Protein AF-A0A8T4NP95-F1 (afdb_monomer)

Nearest PDB structures (foldseek):
  4afl-assembly1_C  TM=3.163E-01  e=6.896E+00  Homo sapiens

Structure (mmCIF, N/CA/C/O backbone):
data_AF-A0A8T4NP95-F1
#
_entry.id   AF-A0A8T4NP95-F1
#
loop_
_atom_site.group_PDB
_atom_site.id
_atom_site.type_symbol
_atom_site.label_atom_id
_atom_site.label_alt_id
_atom_site.label_comp_id
_atom_site.label_asym_id
_atom_site.label_entity_id
_atom_site.label_seq_id
_atom_site.pdbx_PDB_ins_code
_atom_site.Cartn_x
_atom_site.Cartn_y
_atom_site.Cartn_z
_atom_site.occupancy
_atom_site.B_iso_or_equiv
_atom_site.auth_seq_id
_atom_site.auth_comp_id
_atom_site.auth_asym_id
_atom_site.auth_atom_id
_atom_site.pdbx_PDB_model_num
ATOM 1 N N . MET A 1 1 ? 11.175 16.048 -17.214 1.00 58.78 1 MET A N 1
ATOM 2 C CA . MET A 1 1 ? 12.361 15.249 -16.827 1.00 58.78 1 MET A CA 1
ATOM 3 C C . MET A 1 1 ? 12.663 15.441 -15.349 1.00 58.78 1 MET A C 1
ATOM 5 O O . MET A 1 1 ? 12.779 14.448 -14.651 1.00 58.78 1 MET A O 1
ATOM 9 N N . GLU A 1 2 ? 12.688 16.679 -14.844 1.00 70.81 2 GLU A N 1
ATOM 10 C CA . GLU A 1 2 ? 12.856 16.919 -13.400 1.00 70.81 2 GLU A CA 1
ATOM 11 C C . GLU A 1 2 ? 11.654 16.476 -12.557 1.00 70.81 2 GLU A C 1
ATOM 13 O O . GLU A 1 2 ? 11.842 15.905 -11.489 1.00 70.81 2 GLU A O 1
ATOM 18 N N . LEU A 1 3 ? 10.428 16.646 -13.067 1.00 71.00 3 LEU A N 1
ATOM 19 C CA . LEU A 1 3 ? 9.205 16.330 -12.321 1.00 71.00 3 LEU A CA 1
ATOM 20 C C . LEU A 1 3 ? 9.078 14.844 -11.934 1.00 71.00 3 LEU A C 1
ATOM 22 O O . LEU A 1 3 ? 8.706 14.548 -10.809 1.00 71.00 3 LEU A O 1
ATOM 26 N N . GLU A 1 4 ? 9.429 13.907 -12.820 1.00 73.00 4 GLU A N 1
ATOM 27 C CA . GLU A 1 4 ? 9.361 12.460 -12.535 1.00 73.00 4 GLU A CA 1
ATOM 28 C C . GLU A 1 4 ? 10.432 12.011 -11.536 1.00 73.00 4 GLU A C 1
ATOM 30 O O . GLU A 1 4 ? 10.175 11.192 -10.656 1.00 73.00 4 GLU A O 1
ATOM 35 N N . ILE A 1 5 ? 11.643 12.566 -11.651 1.00 72.88 5 ILE A N 1
ATOM 36 C CA . ILE A 1 5 ? 12.738 12.285 -10.717 1.00 72.88 5 ILE A CA 1
ATOM 37 C C . ILE A 1 5 ? 12.388 12.845 -9.340 1.00 72.88 5 ILE A C 1
ATOM 39 O O . ILE A 1 5 ? 12.600 12.168 -8.334 1.00 72.88 5 ILE A O 1
ATOM 43 N N . LEU A 1 6 ? 11.838 14.060 -9.296 1.00 77.94 6 LEU A N 1
ATOM 44 C CA . LEU A 1 6 ? 11.377 14.687 -8.067 1.00 77.94 6 LEU A CA 1
ATOM 45 C C . LEU A 1 6 ? 10.234 13.881 -7.443 1.00 77.94 6 LEU A C 1
ATOM 47 O O . LEU A 1 6 ? 10.316 13.575 -6.260 1.00 77.94 6 LEU A O 1
ATOM 51 N N . LEU A 1 7 ? 9.244 13.459 -8.235 1.00 82.25 7 LEU A N 1
ATOM 52 C CA . LEU A 1 7 ? 8.111 12.647 -7.785 1.00 82.25 7 LEU A CA 1
ATOM 53 C C . LEU A 1 7 ? 8.553 11.291 -7.218 1.00 82.25 7 LEU A C 1
ATOM 55 O O . LEU A 1 7 ? 8.157 10.914 -6.120 1.00 82.25 7 LEU A O 1
ATOM 59 N N . ASN A 1 8 ? 9.417 10.559 -7.924 1.00 81.69 8 ASN A N 1
ATOM 60 C CA . ASN A 1 8 ? 9.905 9.265 -7.443 1.00 81.69 8 ASN A CA 1
ATOM 61 C C . ASN A 1 8 ? 10.756 9.413 -6.173 1.00 81.69 8 ASN A C 1
ATOM 63 O O . ASN A 1 8 ? 10.662 8.584 -5.268 1.00 81.69 8 ASN A O 1
ATOM 67 N N . LYS A 1 9 ? 11.571 10.473 -6.078 1.00 84.88 9 LYS A N 1
ATOM 68 C CA . LYS A 1 9 ? 12.356 10.764 -4.870 1.00 84.88 9 LYS A CA 1
ATOM 69 C C . LYS A 1 9 ? 11.469 11.145 -3.688 1.00 84.88 9 LYS A C 1
ATOM 71 O O . LYS A 1 9 ? 11.722 10.660 -2.590 1.00 84.88 9 LYS A O 1
ATOM 76 N N . THR A 1 10 ? 10.449 11.981 -3.887 1.00 89.31 10 THR A N 1
ATOM 77 C CA . THR A 1 10 ? 9.535 12.387 -2.809 1.00 89.31 10 THR A CA 1
ATOM 78 C C . THR A 1 10 ? 8.693 11.217 -2.325 1.00 89.31 10 THR A C 1
ATOM 80 O O . THR A 1 10 ? 8.599 11.012 -1.117 1.00 89.31 10 THR A O 1
ATOM 83 N N . LEU A 1 11 ? 8.155 10.401 -3.236 1.00 86.19 11 LEU A N 1
ATOM 84 C CA . LEU A 1 11 ? 7.426 9.185 -2.878 1.00 86.19 11 LEU A CA 1
ATOM 85 C C . LEU A 1 11 ? 8.331 8.191 -2.143 1.00 86.19 11 LEU A C 1
ATOM 87 O O . LEU A 1 11 ? 7.966 7.713 -1.071 1.00 86.19 11 LEU A O 1
ATOM 91 N N . GLY A 1 12 ? 9.537 7.934 -2.659 1.00 87.38 12 GLY A N 1
ATOM 92 C CA . GLY A 1 12 ? 10.498 7.030 -2.025 1.00 87.38 12 GLY A CA 1
ATOM 93 C C . GLY A 1 12 ? 10.914 7.488 -0.624 1.00 87.38 12 GLY A C 1
ATOM 94 O O . GLY A 1 12 ? 10.889 6.698 0.319 1.00 87.38 12 GLY A O 1
ATOM 95 N N . LEU A 1 13 ? 11.238 8.773 -0.458 1.00 91.62 13 LEU A N 1
ATOM 96 C CA . LEU A 1 13 ? 11.607 9.339 0.840 1.00 91.62 13 LEU A CA 1
ATOM 97 C C . LEU A 1 13 ? 10.421 9.335 1.813 1.00 91.62 13 LEU A C 1
ATOM 99 O O . LEU A 1 13 ? 10.590 8.980 2.977 1.00 91.62 13 LEU A O 1
ATOM 103 N N . GLY A 1 14 ? 9.215 9.647 1.333 1.00 91.12 14 GLY A N 1
ATOM 104 C CA . GLY A 1 14 ? 7.988 9.572 2.126 1.00 91.12 14 GLY A CA 1
ATOM 105 C C . GLY A 1 14 ? 7.709 8.159 2.640 1.00 91.12 14 GLY A C 1
ATOM 106 O O . GLY A 1 14 ? 7.399 7.980 3.817 1.00 91.12 14 GLY A O 1
ATOM 107 N N . ILE A 1 15 ? 7.896 7.144 1.794 1.00 90.81 15 ILE A N 1
ATOM 108 C CA . ILE A 1 15 ? 7.744 5.734 2.171 1.00 90.81 15 ILE A CA 1
ATOM 109 C C . ILE A 1 15 ? 8.780 5.336 3.227 1.00 90.81 15 ILE A C 1
ATOM 111 O O . ILE A 1 15 ? 8.418 4.691 4.210 1.00 90.81 15 ILE A O 1
ATOM 115 N N . LEU A 1 16 ? 10.045 5.738 3.075 1.00 92.62 16 LEU A N 1
ATOM 116 C CA . LEU A 1 16 ? 11.090 5.454 4.066 1.00 92.62 16 LEU A CA 1
ATOM 117 C C . LEU A 1 16 ? 10.772 6.083 5.426 1.00 92.62 16 LEU A C 1
ATOM 119 O O . LEU A 1 16 ? 10.820 5.397 6.446 1.00 92.62 16 LEU A O 1
ATOM 123 N N . VAL A 1 17 ? 10.393 7.363 5.442 1.00 95.38 17 VAL A N 1
ATOM 124 C CA . VAL A 1 17 ? 10.002 8.071 6.670 1.00 95.38 17 VAL A CA 1
ATOM 125 C C . VAL A 1 17 ? 8.812 7.380 7.337 1.00 95.38 17 VAL A C 1
ATOM 127 O O . VAL A 1 17 ? 8.841 7.142 8.544 1.00 95.38 17 VAL A O 1
ATOM 130 N N . LEU A 1 18 ? 7.799 6.986 6.561 1.00 92.88 18 LEU A N 1
ATOM 131 C CA . LEU A 1 18 ? 6.639 6.256 7.071 1.00 92.88 18 LEU A CA 1
ATOM 132 C C . LEU A 1 18 ? 7.038 4.930 7.739 1.00 92.88 18 LEU A C 1
ATOM 134 O O . LEU A 1 18 ? 6.564 4.637 8.836 1.00 92.88 18 LEU A O 1
ATOM 138 N N . HIS A 1 19 ? 7.929 4.147 7.125 1.00 93.31 19 HIS A N 1
ATOM 139 C CA . HIS A 1 19 ? 8.400 2.884 7.703 1.00 93.31 19 HIS A CA 1
ATOM 140 C C . HIS A 1 19 ? 9.196 3.097 8.994 1.00 93.31 19 HIS A C 1
ATOM 142 O O . HIS A 1 19 ? 9.013 2.339 9.945 1.00 93.31 19 HIS A O 1
ATOM 148 N N . ILE A 1 20 ? 10.026 4.144 9.063 1.00 95.69 20 ILE A N 1
ATOM 149 C CA . ILE A 1 20 ? 10.757 4.504 10.287 1.00 95.69 20 ILE A CA 1
ATOM 150 C C . ILE A 1 20 ? 9.772 4.851 11.410 1.00 95.69 20 ILE A C 1
ATOM 152 O O . ILE A 1 20 ? 9.898 4.334 12.519 1.00 95.69 20 ILE A O 1
ATOM 156 N N . ILE A 1 21 ? 8.755 5.671 11.124 1.00 94.44 21 ILE A N 1
ATOM 157 C CA . ILE A 1 21 ? 7.720 6.037 12.102 1.00 94.44 21 ILE A CA 1
ATOM 158 C C . ILE A 1 21 ? 6.962 4.794 12.584 1.00 94.44 21 ILE A C 1
ATOM 160 O O . ILE A 1 21 ? 6.771 4.623 13.788 1.00 94.44 21 ILE A O 1
ATOM 164 N N . LEU A 1 22 ? 6.561 3.904 11.670 1.00 92.06 22 LEU A N 1
ATOM 165 C CA . LEU A 1 22 ? 5.873 2.657 12.016 1.00 92.06 22 LEU A CA 1
ATOM 166 C C . LEU A 1 22 ? 6.750 1.733 12.868 1.00 92.06 22 LEU A C 1
ATOM 168 O O . LEU A 1 22 ? 6.266 1.177 13.853 1.00 92.06 22 LEU A O 1
ATOM 172 N N . ALA A 1 23 ? 8.038 1.604 12.540 1.00 94.06 23 ALA A N 1
ATOM 173 C CA . ALA A 1 23 ? 8.985 0.809 13.314 1.00 94.06 23 ALA A CA 1
ATOM 174 C C . ALA A 1 23 ? 9.155 1.363 14.738 1.00 94.06 23 ALA A C 1
ATOM 176 O O . ALA A 1 23 ? 9.075 0.607 15.706 1.00 94.06 23 ALA A O 1
ATOM 177 N N . LEU A 1 24 ? 9.311 2.683 14.885 1.00 94.06 24 LEU A N 1
ATOM 178 C CA . LEU A 1 24 ? 9.397 3.341 16.192 1.00 94.06 24 LEU A CA 1
ATOM 179 C C . LEU A 1 24 ? 8.104 3.182 17.002 1.00 94.06 24 LEU A C 1
ATOM 181 O O . LEU A 1 24 ? 8.159 2.871 18.191 1.00 94.06 24 LEU A O 1
ATOM 185 N N . ALA A 1 25 ? 6.939 3.335 16.366 1.00 90.56 25 ALA A N 1
ATOM 186 C CA . ALA A 1 25 ? 5.645 3.121 17.009 1.00 90.56 25 ALA A CA 1
ATOM 187 C C . ALA A 1 25 ? 5.474 1.667 17.485 1.00 90.56 25 ALA A C 1
ATOM 189 O O . ALA A 1 25 ? 4.947 1.429 18.574 1.00 90.56 25 ALA A O 1
ATOM 190 N N . LEU A 1 26 ? 5.957 0.695 16.705 1.0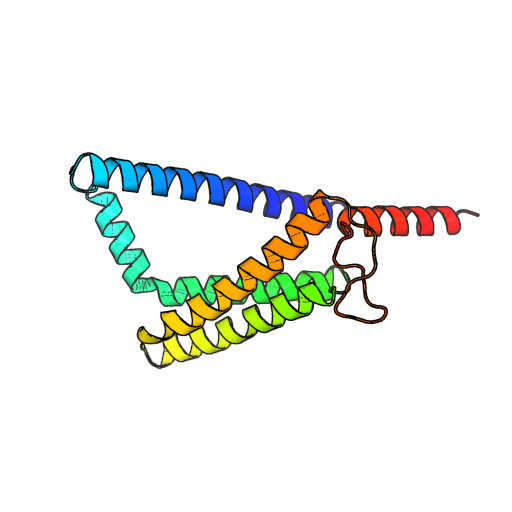0 91.06 26 LEU A N 1
ATOM 191 C CA . LEU A 1 26 ? 5.922 -0.722 17.054 1.00 91.06 26 LEU A CA 1
ATOM 192 C C . LEU A 1 26 ? 6.868 -1.038 18.219 1.00 91.06 26 LEU A C 1
ATOM 194 O O . LEU A 1 26 ? 6.450 -1.697 19.170 1.00 91.06 26 LEU A O 1
ATOM 198 N N . LEU A 1 27 ? 8.097 -0.510 18.208 1.00 92.88 27 LEU A N 1
ATOM 199 C CA . LEU A 1 27 ? 9.037 -0.631 19.330 1.00 92.88 27 LEU A CA 1
ATOM 200 C C . LEU A 1 27 ? 8.476 -0.007 20.611 1.00 92.88 27 LEU A C 1
ATOM 202 O O . LEU A 1 27 ? 8.548 -0.617 21.675 1.00 92.88 27 LEU A O 1
ATOM 206 N N . PHE A 1 28 ? 7.859 1.170 20.509 1.00 90.38 28 PHE A N 1
ATOM 207 C CA . PHE A 1 28 ? 7.196 1.833 21.629 1.00 90.38 28 PHE A CA 1
ATOM 208 C C . PHE A 1 28 ? 6.032 1.000 22.187 1.00 90.38 28 PHE A C 1
ATOM 210 O O . PHE A 1 28 ? 5.905 0.825 23.401 1.00 90.38 28 PHE A O 1
ATOM 217 N N . TYR A 1 29 ? 5.202 0.435 21.305 1.00 88.56 29 TYR A N 1
ATOM 218 C CA . TYR A 1 29 ? 4.113 -0.460 21.689 1.00 88.56 29 TYR A CA 1
ATOM 219 C C . TYR A 1 29 ? 4.631 -1.726 22.391 1.00 88.56 29 TYR A C 1
ATOM 221 O O . TYR A 1 29 ? 4.109 -2.108 23.441 1.00 88.56 29 TYR A O 1
ATOM 229 N N . VAL A 1 30 ? 5.687 -2.349 21.858 1.00 90.50 30 VAL A N 1
ATOM 230 C CA . VAL A 1 30 ? 6.343 -3.520 22.458 1.00 90.50 30 VAL A CA 1
ATOM 231 C C . VAL A 1 30 ? 6.953 -3.168 23.817 1.00 90.50 30 VAL A C 1
ATOM 233 O O . VAL A 1 30 ? 6.721 -3.895 24.780 1.00 90.50 30 VAL A O 1
ATOM 236 N N . TYR A 1 31 ? 7.642 -2.030 23.940 1.00 90.81 31 TYR A N 1
ATOM 237 C CA . TYR A 1 31 ? 8.195 -1.538 25.205 1.00 90.81 31 TYR A CA 1
ATOM 238 C C . TYR A 1 31 ? 7.111 -1.397 26.279 1.00 90.81 31 TYR A C 1
ATOM 240 O O . TYR A 1 31 ? 7.271 -1.904 27.391 1.00 90.81 31 TYR A O 1
ATOM 248 N N . HIS A 1 32 ? 5.978 -0.771 25.952 1.00 87.19 32 HIS A N 1
ATOM 249 C CA . HIS A 1 32 ? 4.854 -0.625 26.881 1.00 87.19 32 HIS A CA 1
ATOM 250 C C . HIS A 1 32 ? 4.203 -1.966 27.245 1.00 87.19 32 HIS A C 1
ATOM 252 O O . HIS A 1 32 ? 3.819 -2.173 28.398 1.00 87.19 32 HIS A O 1
ATOM 258 N N . LYS A 1 33 ? 4.115 -2.900 26.290 1.00 85.31 33 LYS A N 1
ATOM 259 C CA . LYS A 1 33 ? 3.597 -4.253 26.532 1.00 85.31 33 LYS A CA 1
ATOM 260 C C . LYS A 1 33 ? 4.511 -5.056 27.465 1.00 85.31 33 LYS A C 1
ATOM 262 O O . LYS A 1 33 ? 4.008 -5.714 28.372 1.00 85.31 33 LYS A O 1
ATOM 267 N N . ILE A 1 34 ? 5.830 -4.972 27.278 1.00 89.38 34 ILE A N 1
ATOM 268 C CA . ILE A 1 34 ? 6.837 -5.664 28.101 1.00 89.38 34 ILE A CA 1
ATOM 269 C C . ILE A 1 34 ? 6.908 -5.056 29.506 1.00 89.38 34 ILE A C 1
ATOM 271 O O . ILE A 1 34 ? 6.885 -5.778 30.497 1.00 89.38 34 ILE A O 1
ATOM 275 N N . THR A 1 35 ? 6.936 -3.727 29.612 1.00 86.38 35 THR A N 1
ATOM 276 C CA . THR A 1 35 ? 7.045 -3.026 30.904 1.00 86.38 35 THR A CA 1
ATOM 277 C C . THR A 1 35 ? 5.734 -2.984 31.695 1.00 86.38 35 THR A C 1
ATOM 279 O O . THR A 1 35 ? 5.706 -2.414 32.785 1.00 86.38 35 THR A O 1
ATOM 282 N N . LYS A 1 36 ? 4.637 -3.552 31.161 1.00 80.69 36 LYS A N 1
ATOM 283 C CA . LYS A 1 36 ? 3.263 -3.483 31.704 1.00 80.69 36 LYS A CA 1
ATOM 284 C C . LYS A 1 36 ? 2.793 -2.061 32.064 1.00 80.69 36 LYS A C 1
ATOM 286 O O . LYS A 1 36 ? 1.770 -1.898 32.731 1.00 80.69 36 LYS A O 1
ATOM 291 N N . LYS A 1 37 ? 3.490 -1.013 31.612 1.00 76.94 37 LYS A N 1
ATOM 292 C CA . LYS A 1 37 ? 3.079 0.376 31.824 1.00 76.94 37 LYS A CA 1
ATOM 293 C C . LYS A 1 37 ? 1.866 0.658 30.948 1.00 76.94 37 LYS A C 1
ATOM 295 O O . LYS A 1 37 ? 1.915 0.429 29.738 1.00 76.94 37 LYS A O 1
ATOM 300 N N . ARG A 1 38 ? 0.793 1.199 31.540 1.00 71.50 38 ARG A N 1
ATOM 301 C CA . ARG A 1 38 ? -0.369 1.676 30.771 1.00 71.50 38 ARG A CA 1
ATOM 302 C C . ARG A 1 38 ? 0.105 2.612 29.660 1.00 71.50 38 ARG A C 1
ATOM 304 O O . ARG A 1 38 ? 0.948 3.478 29.892 1.00 71.50 38 ARG A O 1
ATOM 311 N N . LEU A 1 39 ? -0.446 2.410 28.466 1.00 74.44 39 LEU A N 1
ATOM 312 C CA . LEU A 1 39 ? -0.225 3.288 27.324 1.00 74.44 39 LEU A CA 1
ATOM 313 C C . LEU A 1 39 ? -0.575 4.731 27.741 1.00 74.44 39 LEU A C 1
ATOM 315 O O . LEU A 1 39 ? -1.611 4.916 28.391 1.00 74.44 39 LEU A O 1
ATOM 319 N N . PRO A 1 40 ? 0.243 5.743 27.407 1.00 73.75 40 PRO A N 1
ATOM 320 C CA . PRO A 1 40 ? -0.080 7.131 27.722 1.00 73.75 40 PRO A CA 1
ATOM 321 C C . PRO A 1 40 ? -1.461 7.513 27.173 1.00 73.75 40 PRO A C 1
ATOM 323 O O . PRO A 1 40 ? -1.822 7.142 26.054 1.00 73.75 40 PRO A O 1
ATOM 326 N N . PHE A 1 41 ? -2.222 8.278 27.960 1.00 70.25 41 PHE A N 1
ATOM 327 C CA . PHE A 1 41 ? -3.611 8.669 27.673 1.00 70.25 41 PHE A CA 1
ATOM 328 C C . PHE A 1 41 ? -3.803 9.239 26.255 1.00 70.25 41 PHE A C 1
ATOM 330 O O . PHE A 1 41 ? -4.760 8.895 25.564 1.00 70.25 41 PHE A O 1
ATOM 337 N N . MET A 1 42 ? -2.838 10.029 25.775 1.00 67.75 42 MET A N 1
ATOM 338 C CA . MET A 1 42 ? -2.840 10.599 24.425 1.00 67.75 42 MET A CA 1
ATOM 339 C C . MET A 1 42 ? -2.889 9.531 23.315 1.00 67.75 42 MET A C 1
ATOM 341 O O . MET A 1 42 ? -3.655 9.661 22.362 1.00 67.75 42 MET A O 1
ATOM 345 N N . PHE A 1 43 ? -2.136 8.437 23.458 1.00 73.50 43 PHE A N 1
ATOM 346 C CA . PHE A 1 43 ? -2.115 7.347 22.476 1.00 73.50 43 PHE A CA 1
ATOM 347 C C . PHE A 1 43 ? -3.380 6.487 22.525 1.00 73.50 43 PHE A C 1
ATOM 349 O O . PHE A 1 43 ? -3.773 5.918 21.507 1.00 73.50 43 PHE A O 1
ATOM 356 N N . TYR A 1 44 ? -4.043 6.406 23.681 1.00 75.06 44 TYR A N 1
ATOM 357 C CA . TYR A 1 44 ? -5.321 5.705 23.795 1.00 75.06 44 TYR A CA 1
ATOM 358 C C . TYR A 1 44 ? -6.426 6.417 23.000 1.00 75.06 44 TYR A C 1
ATOM 360 O O . TYR A 1 44 ? -7.131 5.779 22.216 1.00 75.06 44 TYR A O 1
ATOM 368 N N . ASN A 1 45 ? -6.516 7.745 23.122 1.00 76.81 45 ASN A N 1
ATOM 369 C CA . ASN A 1 45 ? -7.476 8.541 22.351 1.00 76.81 45 ASN A CA 1
ATOM 370 C C . ASN A 1 45 ? -7.202 8.461 20.847 1.00 76.81 45 ASN A C 1
ATOM 372 O O . ASN A 1 45 ? -8.130 8.275 20.059 1.00 76.81 45 ASN A O 1
ATOM 376 N N . PHE A 1 46 ? -5.928 8.527 20.449 1.00 80.25 46 PHE A N 1
ATOM 377 C CA . PHE A 1 46 ? -5.543 8.386 19.048 1.00 80.25 46 PHE A CA 1
ATOM 378 C C . PHE A 1 46 ? -5.920 7.011 18.484 1.00 80.25 46 PHE A C 1
ATOM 380 O O . PHE A 1 46 ? -6.508 6.923 17.407 1.00 80.25 46 PHE A O 1
ATOM 387 N N . LYS A 1 47 ? -5.667 5.933 19.238 1.00 78.56 47 LYS A N 1
ATOM 388 C CA . LYS A 1 47 ? -6.075 4.582 18.842 1.00 78.56 47 LYS A CA 1
ATOM 389 C C . LYS A 1 47 ? -7.586 4.519 18.614 1.00 78.56 47 LYS A C 1
ATOM 391 O O . LYS A 1 47 ? -8.013 4.080 17.554 1.00 78.56 47 LYS A O 1
ATOM 396 N N . ASN A 1 48 ? -8.395 5.004 19.553 1.00 77.00 48 ASN A N 1
ATOM 397 C CA . ASN A 1 48 ? -9.852 4.971 19.403 1.00 77.00 48 ASN A CA 1
ATOM 398 C C . ASN A 1 48 ? -10.343 5.797 18.207 1.00 77.00 48 ASN A C 1
ATOM 400 O O . ASN A 1 48 ? -11.257 5.363 17.510 1.00 77.00 48 ASN A O 1
ATOM 404 N N . PHE A 1 49 ? -9.709 6.932 17.912 1.00 83.62 49 PHE A N 1
ATOM 405 C CA . PHE A 1 49 ? -10.023 7.725 16.724 1.00 83.62 49 PHE A CA 1
ATOM 406 C C . PHE A 1 49 ? -9.724 6.970 15.419 1.00 83.62 49 PHE A C 1
ATOM 408 O O . PHE A 1 49 ? -10.570 6.919 14.522 1.00 83.62 49 PHE A O 1
ATOM 415 N N . VAL A 1 50 ? -8.550 6.337 15.329 1.00 81.75 50 VAL A N 1
ATOM 416 C CA . VAL A 1 50 ? -8.142 5.545 14.158 1.00 81.75 50 VAL A CA 1
ATOM 417 C C . VAL A 1 50 ? -9.025 4.311 13.994 1.00 81.75 50 VAL A C 1
ATOM 419 O O . VAL A 1 50 ? -9.453 4.017 12.886 1.00 81.75 50 VAL A O 1
ATOM 422 N N . PHE A 1 51 ? -9.365 3.609 15.076 1.00 77.81 51 PHE A N 1
ATOM 423 C CA . PHE A 1 51 ? -10.272 2.460 15.014 1.00 77.81 51 PHE A CA 1
ATOM 424 C C . PHE A 1 51 ? -11.703 2.873 14.652 1.00 77.81 51 PHE A C 1
ATOM 426 O O . PHE A 1 51 ? -12.369 2.166 13.897 1.00 77.81 51 PHE A O 1
ATOM 433 N N . SER A 1 52 ? -12.177 4.024 15.134 1.00 82.00 52 SER A N 1
ATOM 434 C CA . SER A 1 52 ? -13.511 4.530 14.799 1.00 82.00 52 SER A CA 1
ATOM 435 C C . SER A 1 52 ? -13.635 4.823 13.299 1.00 82.00 52 SER A C 1
ATOM 437 O O . SER A 1 52 ? -14.579 4.349 12.663 1.00 82.00 52 SER A O 1
ATOM 439 N N . ASN A 1 53 ? -12.625 5.484 12.719 1.00 85.81 53 ASN A N 1
ATOM 440 C CA . ASN A 1 53 ? -12.615 5.951 11.326 1.00 85.81 53 ASN A CA 1
ATOM 441 C C . ASN A 1 53 ? -11.791 5.080 10.359 1.00 85.81 53 ASN A C 1
ATOM 443 O O . ASN A 1 53 ? -11.592 5.454 9.203 1.00 85.81 53 ASN A O 1
ATOM 447 N N . GLY A 1 54 ? -11.304 3.918 10.800 1.00 84.44 54 GLY A N 1
ATOM 448 C CA . GLY A 1 54 ? -10.309 3.126 10.064 1.00 84.44 54 GLY A CA 1
ATOM 449 C C . GLY A 1 54 ? -10.753 2.709 8.664 1.00 84.44 54 GLY A C 1
ATOM 450 O O . GLY A 1 54 ? -9.939 2.635 7.749 1.00 84.44 54 GLY A O 1
ATOM 451 N N . LEU A 1 55 ? -12.056 2.506 8.469 1.00 84.88 55 LEU A N 1
ATOM 452 C CA . LEU A 1 55 ? -12.619 2.131 7.176 1.00 84.88 55 LEU A CA 1
ATOM 453 C C . LEU A 1 55 ? -12.557 3.271 6.143 1.00 84.88 55 LEU A C 1
ATOM 455 O O . LEU A 1 55 ? -12.264 3.027 4.976 1.00 84.88 55 LEU A O 1
ATOM 459 N N . ILE A 1 56 ? -12.751 4.519 6.584 1.00 88.06 56 ILE A N 1
ATOM 460 C CA . ILE A 1 56 ? -12.620 5.712 5.733 1.00 88.06 56 ILE A CA 1
ATOM 461 C C . ILE A 1 56 ? -11.155 5.902 5.337 1.00 88.06 56 ILE A C 1
ATOM 463 O O . ILE A 1 56 ? -10.857 6.117 4.164 1.00 88.06 56 ILE A O 1
ATOM 467 N N . PHE A 1 57 ? -10.230 5.760 6.291 1.00 89.00 57 PHE A N 1
ATOM 468 C CA . PHE A 1 57 ? -8.799 5.843 6.000 1.00 89.00 57 PHE A CA 1
ATOM 469 C C . PHE A 1 57 ? -8.350 4.767 5.008 1.00 89.00 57 PHE A C 1
ATOM 471 O O . PHE A 1 57 ? -7.661 5.086 4.041 1.00 89.00 57 PHE A O 1
ATOM 478 N N . ALA A 1 58 ? -8.781 3.517 5.196 1.00 88.31 58 ALA A N 1
ATOM 479 C CA . ALA A 1 58 ? -8.471 2.427 4.275 1.00 88.31 58 ALA A CA 1
ATOM 480 C C . ALA A 1 58 ? -8.995 2.703 2.856 1.00 88.31 58 ALA A C 1
ATOM 482 O O . ALA A 1 58 ? -8.285 2.457 1.878 1.00 88.31 58 ALA A O 1
ATOM 483 N N . LEU A 1 59 ? -10.208 3.255 2.733 1.00 91.00 59 LEU A N 1
ATOM 484 C CA . LEU A 1 59 ? -10.787 3.625 1.443 1.00 91.00 59 LEU A CA 1
ATOM 485 C C . LEU A 1 59 ? -9.972 4.727 0.756 1.00 91.00 59 LEU A C 1
ATOM 487 O O . LEU A 1 59 ? -9.614 4.576 -0.409 1.00 91.00 59 LEU A O 1
ATOM 491 N N . ILE A 1 60 ? -9.634 5.800 1.479 1.00 91.94 60 ILE A N 1
ATOM 492 C CA . ILE A 1 60 ? -8.830 6.909 0.943 1.00 91.94 60 ILE A CA 1
ATOM 493 C C . ILE A 1 60 ? -7.479 6.392 0.445 1.00 91.94 60 ILE A C 1
ATOM 495 O O . ILE A 1 60 ? -7.093 6.689 -0.683 1.00 91.94 60 ILE A O 1
ATOM 499 N N . ILE A 1 61 ? -6.786 5.577 1.246 1.00 90.75 61 ILE A N 1
ATOM 500 C CA . ILE A 1 61 ? -5.493 4.994 0.866 1.00 90.75 61 ILE A CA 1
ATOM 501 C C . ILE A 1 61 ? -5.636 4.139 -0.400 1.00 90.75 6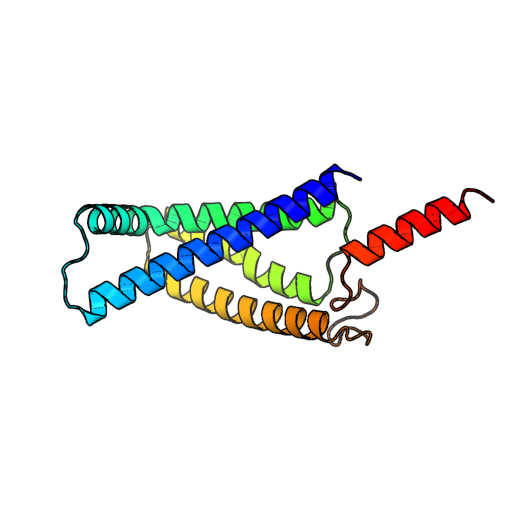1 ILE A C 1
ATOM 503 O O . ILE A 1 61 ? -4.838 4.283 -1.323 1.00 90.75 61 ILE A O 1
ATOM 507 N N . SER A 1 62 ? -6.672 3.300 -0.482 1.00 90.25 62 SER A N 1
ATOM 508 C CA . SER A 1 62 ? -6.899 2.415 -1.635 1.00 90.25 62 SER A CA 1
ATOM 509 C C . SER A 1 62 ? -7.216 3.195 -2.916 1.00 90.25 62 SER A C 1
ATOM 511 O O . SER A 1 62 ? -6.718 2.862 -3.994 1.00 90.25 62 SER A O 1
ATOM 513 N N . VAL A 1 63 ? -8.004 4.270 -2.809 1.00 92.25 63 VAL A N 1
ATOM 514 C CA . VAL A 1 63 ? -8.318 5.167 -3.933 1.00 92.25 63 VAL A CA 1
ATOM 515 C C . VAL A 1 63 ? -7.066 5.903 -4.397 1.00 92.25 63 VAL A C 1
ATOM 517 O O . VAL A 1 63 ? -6.768 5.898 -5.588 1.00 92.25 63 VAL A O 1
ATOM 520 N N . VAL A 1 64 ? -6.295 6.484 -3.473 1.00 92.19 64 VAL A N 1
ATOM 521 C CA . VAL A 1 64 ? -5.043 7.185 -3.802 1.00 92.19 64 VAL A CA 1
ATOM 522 C C . VAL A 1 64 ? -4.036 6.231 -4.445 1.00 92.19 64 VAL A C 1
ATOM 524 O O . VAL A 1 64 ? -3.411 6.596 -5.436 1.00 92.19 64 VAL A O 1
ATOM 527 N N . ALA A 1 65 ? -3.916 4.996 -3.953 1.00 88.12 65 ALA A N 1
ATOM 528 C CA . ALA A 1 65 ? -3.048 3.982 -4.547 1.00 88.12 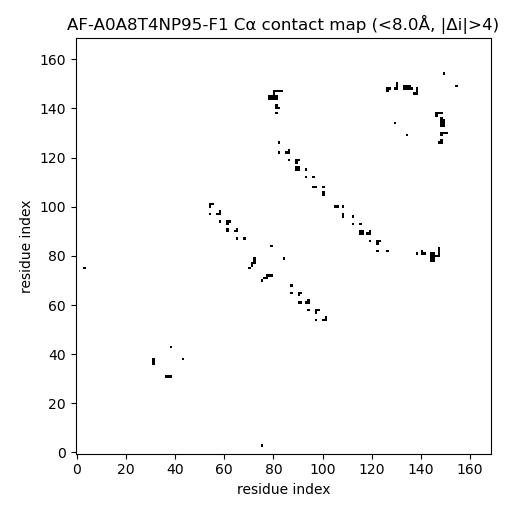65 ALA A CA 1
ATOM 529 C C . ALA A 1 65 ? -3.492 3.596 -5.970 1.00 88.12 65 ALA A C 1
ATOM 531 O O . ALA A 1 65 ? -2.663 3.487 -6.875 1.00 88.12 65 ALA A O 1
ATOM 532 N N . THR A 1 66 ? -4.800 3.444 -6.191 1.00 90.12 66 THR A N 1
ATOM 533 C CA . THR A 1 66 ? -5.378 3.131 -7.507 1.00 90.12 66 THR A CA 1
ATOM 534 C C . THR A 1 66 ? -5.150 4.268 -8.504 1.00 90.12 66 THR A C 1
ATOM 536 O O . THR A 1 66 ? -4.636 4.033 -9.599 1.00 90.12 66 THR A O 1
ATOM 539 N N . LEU A 1 67 ? -5.457 5.507 -8.104 1.00 90.38 67 LEU A N 1
ATOM 540 C CA . LEU A 1 67 ? -5.238 6.705 -8.916 1.00 90.38 67 LEU A CA 1
ATOM 541 C C . LEU A 1 67 ? -3.754 6.934 -9.196 1.00 90.38 67 LEU A C 1
ATOM 543 O O . LEU A 1 67 ? -3.392 7.243 -10.325 1.00 90.38 67 LEU A O 1
ATOM 547 N N . GLY A 1 68 ? -2.892 6.726 -8.199 1.00 86.00 68 GLY A N 1
ATOM 548 C CA . GLY A 1 68 ? -1.445 6.773 -8.371 1.00 86.00 68 GLY A CA 1
ATOM 549 C C . GLY A 1 68 ? -0.980 5.757 -9.412 1.00 86.00 68 GLY A C 1
ATOM 550 O O . GLY A 1 68 ? -0.292 6.121 -10.360 1.00 86.00 68 GLY A O 1
ATOM 551 N N . SER A 1 69 ? -1.421 4.500 -9.305 1.00 84.88 69 SER A N 1
ATOM 552 C CA . SER A 1 69 ? -1.074 3.453 -10.274 1.00 84.88 69 SER A CA 1
ATOM 553 C C . SER A 1 69 ? -1.500 3.809 -11.703 1.00 84.88 69 SER A C 1
ATOM 555 O O . SER A 1 69 ? -0.744 3.567 -12.647 1.00 84.88 69 SER A O 1
ATOM 557 N N . LEU A 1 70 ? -2.682 4.414 -11.864 1.00 84.94 70 LEU A N 1
ATOM 558 C CA . LEU A 1 70 ? -3.200 4.845 -13.162 1.00 84.94 70 LEU A CA 1
ATOM 559 C C . LEU A 1 70 ? -2.456 6.075 -13.704 1.00 84.94 70 LEU A C 1
ATOM 561 O O . LEU A 1 70 ? -2.120 6.114 -14.885 1.00 84.94 70 LEU A O 1
ATOM 565 N N . ALA A 1 71 ? -2.116 7.037 -12.841 1.00 84.62 71 ALA A N 1
ATOM 566 C CA . ALA A 1 71 ? -1.344 8.226 -13.194 1.00 84.62 71 ALA A CA 1
ATOM 567 C C . ALA A 1 71 ? 0.024 7.868 -13.802 1.00 84.62 71 ALA A C 1
ATOM 569 O O . ALA A 1 71 ? 0.426 8.460 -14.804 1.00 84.62 71 ALA A O 1
ATOM 570 N N . TYR A 1 72 ? 0.710 6.853 -13.268 1.00 77.44 72 TYR A N 1
ATOM 571 C CA . TYR A 1 72 ? 1.957 6.347 -13.859 1.00 77.44 72 TYR A CA 1
ATOM 572 C C . TYR A 1 72 ? 1.761 5.751 -15.265 1.00 77.44 72 TYR A C 1
ATOM 574 O O . TYR A 1 72 ? 2.648 5.866 -16.110 1.00 77.44 72 TYR A O 1
ATOM 582 N N . SER A 1 73 ? 0.602 5.147 -15.532 1.00 77.44 73 SER A N 1
ATOM 583 C CA . SER A 1 73 ? 0.290 4.540 -16.830 1.00 77.44 73 SER A CA 1
ATOM 584 C C . SER A 1 73 ? -0.075 5.590 -17.882 1.00 77.44 73 SER A C 1
ATOM 586 O O . SER A 1 73 ? 0.444 5.552 -18.989 1.00 77.44 73 SER A O 1
ATOM 588 N N . GLU A 1 74 ? -0.943 6.541 -17.537 1.00 82.00 74 GLU A N 1
ATOM 589 C CA . GLU A 1 74 ? -1.514 7.496 -18.498 1.00 82.00 74 GLU A CA 1
ATOM 590 C C . GLU A 1 74 ? -0.635 8.737 -18.694 1.00 82.00 74 GLU A C 1
ATOM 592 O O . GLU A 1 74 ? -0.415 9.195 -19.817 1.00 82.00 74 GLU A O 1
ATOM 597 N N . ILE A 1 75 ? -0.096 9.286 -17.601 1.00 78.75 75 ILE A N 1
ATOM 598 C CA . ILE A 1 75 ? 0.639 10.558 -17.630 1.00 78.75 75 ILE A CA 1
ATOM 599 C C . ILE A 1 75 ? 2.108 10.305 -17.964 1.00 78.75 75 ILE A C 1
ATOM 601 O O . ILE A 1 75 ? 2.672 10.957 -18.842 1.00 78.75 75 ILE A O 1
ATOM 605 N N . ILE A 1 76 ? 2.722 9.340 -17.274 1.00 73.25 76 ILE A N 1
ATOM 606 C CA . ILE A 1 76 ? 4.150 9.014 -17.421 1.00 73.25 76 ILE A CA 1
ATOM 607 C C . ILE A 1 76 ? 4.368 8.016 -18.577 1.00 73.25 76 ILE A C 1
ATOM 609 O O . ILE A 1 76 ? 5.486 7.871 -19.071 1.00 73.25 76 ILE A O 1
ATOM 613 N N . LYS A 1 77 ? 3.292 7.389 -19.083 1.00 75.69 77 LYS A N 1
ATOM 614 C CA . LYS A 1 77 ? 3.310 6.446 -20.218 1.00 75.69 77 LYS A CA 1
ATOM 615 C C . LYS A 1 77 ? 4.279 5.281 -20.012 1.00 75.69 77 LYS A C 1
ATOM 617 O O . LYS A 1 77 ? 4.889 4.798 -20.964 1.00 75.69 77 LYS A O 1
ATOM 622 N N . LEU A 1 78 ? 4.421 4.834 -18.763 1.00 71.56 78 LEU A N 1
ATOM 623 C CA . LEU A 1 78 ? 5.185 3.636 -18.430 1.00 71.56 78 LEU A CA 1
ATOM 624 C C . LEU A 1 78 ? 4.275 2.413 -18.597 1.00 71.56 78 LEU A C 1
ATOM 626 O O . LEU A 1 78 ? 3.300 2.289 -17.847 1.00 71.56 78 LEU A O 1
ATOM 630 N N . PRO A 1 79 ? 4.551 1.523 -19.568 1.00 73.88 79 PRO A N 1
ATOM 631 C CA . PRO A 1 79 ? 3.748 0.325 -19.749 1.00 73.88 79 PRO A CA 1
ATOM 632 C C . PRO A 1 79 ? 3.895 -0.580 -18.515 1.00 73.88 79 PRO A C 1
ATOM 634 O O . PRO A 1 79 ? 5.021 -0.864 -18.100 1.00 73.88 79 PRO A O 1
ATOM 637 N N . PRO A 1 80 ? 2.787 -1.026 -17.900 1.00 74.06 80 PRO A N 1
ATOM 638 C CA . PRO A 1 80 ? 2.854 -1.929 -16.764 1.00 74.06 80 PRO A CA 1
ATOM 639 C C . PRO A 1 80 ? 3.389 -3.294 -17.198 1.00 74.06 80 PRO A C 1
ATOM 641 O O . PRO A 1 80 ? 3.066 -3.802 -18.269 1.00 74.06 80 PRO A O 1
ATOM 644 N N . CYS A 1 81 ? 4.172 -3.897 -16.319 1.00 79.81 81 CYS A N 1
ATOM 645 C CA . CYS A 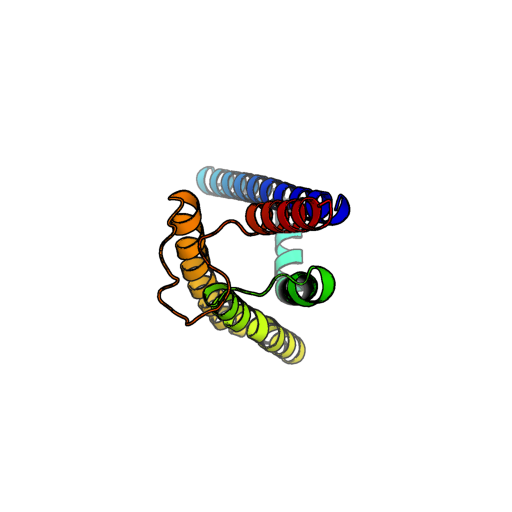1 81 ? 4.666 -5.252 -16.467 1.00 79.81 81 CYS A CA 1
ATOM 646 C C . CYS A 1 81 ? 3.572 -6.292 -16.133 1.00 79.81 81 CYS A C 1
ATOM 648 O O . CYS A 1 81 ? 2.619 -5.973 -15.416 1.00 79.81 81 CYS A O 1
ATOM 650 N N . ASP A 1 82 ? 3.706 -7.543 -16.581 1.00 81.69 82 ASP A N 1
ATOM 651 C CA . ASP A 1 82 ? 2.690 -8.581 -16.316 1.00 81.69 82 ASP A CA 1
ATOM 652 C C . ASP A 1 82 ? 2.511 -8.848 -14.812 1.00 81.69 82 ASP A C 1
ATOM 654 O O . ASP A 1 82 ? 1.388 -8.916 -14.316 1.00 81.69 82 ASP A O 1
ATOM 658 N N . LEU A 1 83 ? 3.604 -8.890 -14.036 1.00 80.94 83 LEU A N 1
ATOM 659 C CA . LEU A 1 83 ? 3.538 -8.993 -12.567 1.00 80.94 83 LEU A CA 1
ATOM 660 C C . LEU A 1 83 ? 2.822 -7.799 -11.921 1.00 80.94 83 LEU A C 1
ATOM 662 O O . LEU A 1 83 ? 2.072 -7.954 -10.956 1.00 80.94 83 LEU A O 1
ATOM 666 N N . CYS A 1 84 ? 3.043 -6.607 -12.469 1.00 83.19 84 CYS A N 1
ATOM 667 C CA . CYS A 1 84 ? 2.443 -5.362 -12.013 1.00 83.19 84 CYS A CA 1
ATOM 668 C C . CYS A 1 84 ? 0.923 -5.382 -12.248 1.00 83.19 84 CYS A C 1
ATOM 670 O O . CYS A 1 84 ? 0.156 -4.844 -11.449 1.00 83.19 84 CYS A O 1
ATOM 672 N N . TRP A 1 85 ? 0.474 -6.047 -13.316 1.00 85.31 85 TRP A N 1
ATOM 673 C CA . TRP A 1 85 ? -0.940 -6.292 -13.586 1.00 85.31 85 TRP A CA 1
ATOM 674 C C . TRP A 1 85 ? -1.594 -7.169 -12.517 1.00 85.31 85 TRP A C 1
ATOM 676 O O . TRP A 1 85 ? -2.684 -6.832 -12.056 1.00 85.31 85 TRP A O 1
ATOM 686 N N . TYR A 1 86 ? -0.918 -8.220 -12.043 1.00 86.25 86 TYR A N 1
ATOM 687 C CA . TYR A 1 86 ? -1.428 -9.025 -10.926 1.00 86.25 86 TYR A CA 1
ATOM 688 C C . TYR A 1 86 ? -1.536 -8.213 -9.630 1.00 86.25 86 TYR A C 1
ATOM 690 O O . TYR A 1 86 ? -2.530 -8.326 -8.915 1.00 86.25 86 TYR A O 1
ATOM 698 N N . GLN A 1 87 ? -0.573 -7.330 -9.345 1.00 87.44 87 GLN A N 1
ATOM 699 C CA . GLN A 1 87 ? -0.669 -6.420 -8.197 1.00 87.44 87 GLN A CA 1
ATOM 700 C C . GLN A 1 87 ? -1.857 -5.448 -8.334 1.00 87.44 87 GLN A C 1
ATOM 702 O O . GLN A 1 87 ? -2.589 -5.233 -7.367 1.00 87.44 87 GLN A O 1
ATOM 707 N N . ARG A 1 88 ? -2.105 -4.904 -9.538 1.00 88.44 88 ARG A N 1
ATOM 708 C CA . ARG A 1 88 ? -3.277 -4.050 -9.821 1.00 88.44 88 ARG A CA 1
ATOM 709 C 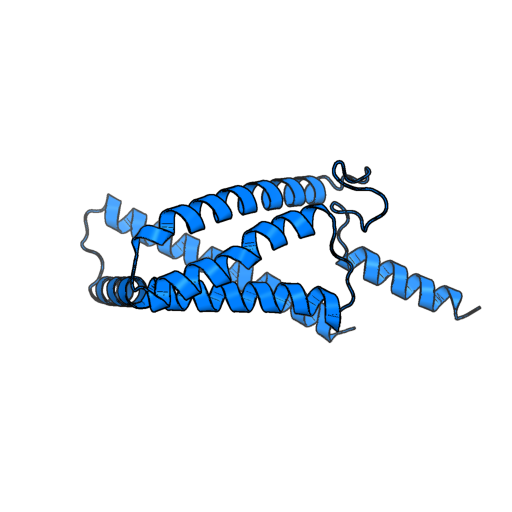C . ARG A 1 88 ? -4.596 -4.804 -9.656 1.00 88.44 88 ARG A C 1
ATOM 711 O O . ARG A 1 88 ? -5.523 -4.267 -9.053 1.00 88.44 88 ARG A O 1
ATOM 718 N N . ALA A 1 89 ? -4.665 -6.046 -10.132 1.00 88.06 89 ALA A N 1
ATOM 719 C CA . ALA A 1 89 ? -5.848 -6.892 -10.008 1.00 88.06 89 ALA A CA 1
ATOM 720 C C . ALA A 1 89 ? -6.218 -7.185 -8.545 1.00 88.06 89 ALA A C 1
ATOM 722 O O . ALA A 1 89 ? -7.393 -7.362 -8.247 1.00 88.06 89 ALA A O 1
ATOM 723 N N . LEU A 1 90 ? -5.246 -7.193 -7.627 1.00 88.00 90 LEU A N 1
ATOM 724 C CA . LEU A 1 90 ? -5.491 -7.344 -6.188 1.00 88.00 90 LEU A CA 1
ATOM 725 C C . LEU A 1 90 ? -5.855 -6.021 -5.503 1.00 88.00 90 LEU A C 1
ATOM 727 O O . LEU A 1 90 ? -6.643 -6.021 -4.561 1.00 88.00 90 LEU A O 1
ATOM 731 N N . LEU A 1 91 ? -5.311 -4.898 -5.982 1.00 88.81 91 LEU A N 1
ATOM 732 C CA . LEU A 1 91 ? -5.539 -3.568 -5.412 1.00 88.81 91 LEU A CA 1
ATOM 733 C C . LEU A 1 91 ? -6.916 -2.992 -5.779 1.00 88.81 91 LEU A C 1
ATOM 735 O O . LEU A 1 91 ? -7.621 -2.469 -4.920 1.00 88.81 91 LEU A O 1
ATOM 739 N N . TYR A 1 92 ? -7.327 -3.071 -7.047 1.00 90.62 92 TYR A N 1
ATOM 740 C CA . TYR A 1 92 ? -8.548 -2.399 -7.521 1.00 90.62 92 TYR A CA 1
ATOM 741 C C . TYR A 1 92 ? -9.836 -2.915 -6.852 1.00 90.62 92 TYR A C 1
ATOM 743 O O . TYR A 1 92 ? -10.675 -2.091 -6.471 1.00 90.62 92 TYR A O 1
ATOM 751 N N . PRO A 1 93 ? -10.009 -4.233 -6.612 1.00 88.88 93 PRO A N 1
ATOM 752 C CA . PRO A 1 93 ? -11.169 -4.744 -5.889 1.00 88.88 93 PRO A CA 1
ATOM 753 C C . PRO A 1 93 ? -11.269 -4.217 -4.458 1.00 88.88 93 PRO A C 1
ATOM 755 O O . PRO A 1 93 ? -12.379 -4.074 -3.951 1.00 88.88 93 PRO A O 1
ATOM 758 N N . GLN A 1 94 ? -10.147 -3.882 -3.806 1.00 89.19 94 GLN A N 1
ATOM 759 C CA . GLN A 1 94 ? -10.167 -3.361 -2.435 1.00 89.19 94 GLN A CA 1
ATOM 760 C C . GLN A 1 94 ? -10.946 -2.049 -2.341 1.00 89.19 94 GLN A C 1
ATOM 762 O O . GLN A 1 94 ? -11.668 -1.851 -1.367 1.00 89.19 94 GLN A O 1
ATOM 767 N N . VAL A 1 95 ? -10.881 -1.189 -3.364 1.00 91.00 95 VAL A N 1
ATOM 768 C CA . VAL A 1 95 ? -11.668 0.054 -3.414 1.00 91.00 95 VAL A CA 1
ATOM 769 C C . VAL A 1 95 ? -13.164 -0.254 -3.379 1.00 91.00 95 VAL A C 1
ATOM 771 O O . VAL A 1 95 ? -13.897 0.341 -2.592 1.00 91.00 95 VAL A O 1
ATOM 774 N N . VAL A 1 96 ? -13.613 -1.218 -4.187 1.00 89.94 96 VAL A N 1
ATOM 775 C CA . VAL A 1 96 ? -15.026 -1.619 -4.259 1.00 89.94 96 VAL A CA 1
ATOM 776 C C . VAL A 1 96 ? -15.469 -2.270 -2.951 1.00 89.94 96 VAL A C 1
ATOM 778 O O . VAL A 1 96 ? -16.499 -1.901 -2.391 1.00 89.94 96 VAL A O 1
ATOM 781 N N . ILE A 1 97 ? -14.668 -3.200 -2.429 1.00 89.81 97 ILE A N 1
ATOM 782 C CA . ILE A 1 97 ? -14.946 -3.924 -1.185 1.00 89.81 97 ILE A CA 1
ATOM 783 C C . ILE A 1 97 ? -15.063 -2.946 -0.004 1.00 89.81 97 ILE A C 1
ATOM 785 O O . ILE A 1 97 ? -16.029 -3.011 0.757 1.00 89.81 97 ILE A O 1
ATOM 789 N N . LEU A 1 98 ? -14.130 -1.997 0.122 1.00 89.75 98 LEU A N 1
ATOM 790 C CA . LEU A 1 98 ? -14.142 -0.985 1.182 1.00 89.75 98 LEU A CA 1
ATOM 791 C C . LEU A 1 98 ? -15.278 0.031 1.009 1.00 89.75 98 LEU A C 1
ATOM 793 O O . LEU A 1 98 ? -15.885 0.431 2.001 1.00 89.75 98 LEU A O 1
ATOM 797 N N . ALA A 1 99 ? -15.614 0.420 -0.225 1.00 88.75 99 ALA A N 1
ATOM 798 C CA . ALA A 1 99 ? -16.748 1.304 -0.489 1.00 88.75 99 ALA A CA 1
ATOM 799 C C . ALA A 1 99 ? -18.076 0.647 -0.078 1.00 88.75 99 ALA A C 1
ATOM 801 O O . ALA A 1 99 ? -18.890 1.262 0.613 1.00 88.75 99 ALA A O 1
ATOM 802 N N . VAL A 1 100 ? -18.273 -0.631 -0.424 1.00 87.94 100 VAL A N 1
ATOM 803 C CA . VAL A 1 100 ? -19.453 -1.405 -0.005 1.00 87.94 100 VAL A CA 1
ATOM 804 C C . VAL A 1 100 ? -19.494 -1.563 1.514 1.00 87.94 100 VAL A C 1
ATOM 806 O O . VAL A 1 100 ? -20.559 -1.417 2.117 1.00 87.94 100 VAL A O 1
ATOM 809 N N . ALA A 1 101 ? -18.347 -1.812 2.150 1.00 87.75 101 ALA A N 1
ATOM 810 C CA . ALA A 1 101 ? -18.247 -1.905 3.602 1.00 87.75 101 ALA A CA 1
ATOM 811 C C . ALA A 1 101 ? -18.644 -0.595 4.304 1.00 87.75 101 ALA A C 1
ATOM 813 O O . ALA A 1 101 ? -19.305 -0.632 5.344 1.00 87.75 101 ALA A O 1
ATOM 814 N N . LEU A 1 102 ? -18.314 0.558 3.707 1.00 86.75 102 LEU A N 1
ATOM 815 C CA . LEU A 1 102 ? -18.679 1.877 4.228 1.00 86.75 102 LEU A CA 1
ATOM 816 C C . LEU A 1 102 ? -20.191 2.098 4.183 1.00 86.75 102 LEU A C 1
ATOM 818 O O . LEU A 1 102 ? -20.776 2.539 5.171 1.00 86.75 102 LEU A O 1
ATOM 822 N N . VAL A 1 103 ? -20.828 1.733 3.067 1.00 87.25 103 VAL A N 1
ATOM 823 C CA . VAL A 1 103 ? -22.285 1.847 2.894 1.00 87.25 103 VAL A CA 1
ATOM 824 C C . VAL A 1 103 ? -23.026 0.892 3.831 1.00 87.25 103 VAL A C 1
ATOM 826 O O . VAL A 1 103 ? -23.980 1.293 4.494 1.00 87.25 103 VAL A O 1
ATOM 829 N N . LYS A 1 104 ? -22.572 -0.363 3.935 1.00 84.88 104 LYS A N 1
ATOM 830 C CA . LYS A 1 104 ? -23.205 -1.379 4.791 1.00 84.88 104 LYS A CA 1
ATOM 831 C C . LYS A 1 104 ? -22.871 -1.232 6.279 1.00 84.88 104 LYS A C 1
ATOM 833 O O . LYS A 1 104 ? -23.453 -1.950 7.086 1.00 84.88 104 LYS A O 1
ATOM 838 N N . LYS A 1 105 ? -21.933 -0.346 6.648 1.00 80.31 105 LYS A N 1
ATOM 839 C CA . LYS A 1 105 ? -21.360 -0.211 8.004 1.00 80.31 105 LYS A CA 1
ATOM 840 C C . LYS A 1 105 ? -20.902 -1.549 8.610 1.00 80.31 105 LYS A C 1
ATOM 842 O O . LYS A 1 105 ? -20.832 -1.681 9.831 1.00 80.31 105 LYS A O 1
ATOM 847 N N . ASN A 1 106 ? -20.581 -2.531 7.765 1.00 77.62 106 ASN A N 1
ATOM 848 C CA . ASN A 1 106 ? -20.160 -3.853 8.203 1.00 77.62 106 ASN A CA 1
ATOM 849 C C . ASN A 1 106 ? -18.631 -3.897 8.293 1.00 77.62 106 ASN A C 1
ATOM 851 O O . ASN A 1 106 ? -17.936 -3.639 7.309 1.00 77.62 106 ASN A O 1
ATOM 855 N N . ARG A 1 107 ? -18.123 -4.207 9.487 1.00 75.00 107 ARG A N 1
ATOM 856 C CA . ARG A 1 107 ? -16.689 -4.277 9.780 1.00 75.00 107 ARG A CA 1
ATOM 857 C C . ARG A 1 107 ? -16.099 -5.668 9.530 1.00 75.00 107 ARG A C 1
ATOM 859 O O . ARG A 1 107 ? -14.889 -5.763 9.412 1.00 75.00 107 ARG A O 1
ATOM 866 N N . ASP A 1 108 ? -16.900 -6.708 9.321 1.00 78.44 108 ASP A N 1
ATOM 867 C CA . ASP A 1 108 ? -16.390 -8.079 9.115 1.00 78.44 108 ASP A CA 1
ATOM 868 C C . ASP A 1 108 ? -15.705 -8.283 7.749 1.00 78.44 108 ASP A C 1
ATOM 870 O O . ASP A 1 108 ? -15.193 -9.348 7.426 1.00 78.44 108 ASP A O 1
ATOM 874 N N . ILE A 1 109 ? -15.652 -7.238 6.922 1.00 82.69 109 ILE A N 1
ATOM 875 C CA . ILE A 1 109 ? -15.041 -7.272 5.591 1.00 82.69 109 ILE A CA 1
ATOM 876 C C . ILE A 1 109 ? -13.500 -7.195 5.657 1.00 82.69 109 ILE A C 1
ATOM 878 O O . ILE A 1 109 ? -12.822 -7.465 4.661 1.00 82.69 109 ILE A O 1
ATOM 882 N N . TYR A 1 110 ? -12.922 -6.871 6.823 1.00 81.00 110 TYR A N 1
ATOM 883 C CA . TYR A 1 110 ? -11.469 -6.748 6.989 1.00 81.00 110 TYR A CA 1
ATOM 884 C C . TYR A 1 110 ? -10.700 -8.024 6.613 1.00 81.00 110 TYR A C 1
ATOM 886 O O . TYR A 1 110 ? -9.613 -7.907 6.049 1.00 81.00 110 TYR A O 1
ATOM 894 N N . ASP A 1 111 ? -11.265 -9.213 6.832 1.00 85.00 111 ASP A N 1
ATOM 895 C CA . ASP A 1 111 ? -10.591 -10.486 6.539 1.00 85.00 111 ASP A CA 1
ATOM 896 C C . ASP A 1 111 ? -10.303 -10.662 5.041 1.00 85.00 111 ASP A C 1
ATOM 898 O O . ASP A 1 111 ? -9.202 -11.062 4.652 1.00 85.00 111 ASP A O 1
ATOM 902 N N . TYR A 1 112 ? -11.245 -10.264 4.180 1.00 87.44 112 TYR A N 1
ATOM 903 C CA . TYR A 1 112 ? -11.061 -10.295 2.725 1.00 87.44 112 TYR A CA 1
ATOM 904 C C . TYR A 1 112 ? -9.964 -9.329 2.272 1.00 87.44 112 TYR A C 1
ATOM 906 O O . TYR A 1 112 ? -9.133 -9.663 1.426 1.00 87.44 112 TYR A O 1
ATOM 914 N N . VAL A 1 113 ? -9.939 -8.127 2.856 1.00 87.88 113 VAL A N 1
ATOM 915 C CA . VAL A 1 113 ? -8.938 -7.101 2.533 1.00 87.88 113 VAL A CA 1
ATOM 916 C C . VAL A 1 113 ? -7.544 -7.551 2.976 1.00 87.88 113 VAL A C 1
ATOM 918 O O . VAL A 1 113 ? -6.580 -7.380 2.229 1.00 87.88 113 VAL A O 1
ATOM 921 N N . ILE A 1 114 ? -7.427 -8.165 4.158 1.00 88.12 114 ILE A N 1
ATOM 922 C CA . ILE A 1 114 ? -6.168 -8.731 4.661 1.00 88.12 114 ILE A CA 1
ATOM 923 C C . ILE A 1 114 ? -5.683 -9.861 3.747 1.00 88.12 114 ILE A C 1
ATOM 925 O O . ILE A 1 114 ? -4.515 -9.852 3.360 1.00 88.12 114 ILE A O 1
ATOM 929 N N . GLY A 1 115 ? -6.565 -10.782 3.344 1.00 90.88 115 GLY A N 1
ATOM 930 C CA . GLY A 1 115 ? -6.217 -11.874 2.431 1.00 90.88 115 GLY A CA 1
ATOM 931 C C . GLY A 1 115 ? -5.637 -11.373 1.105 1.00 90.88 115 GLY A C 1
ATOM 932 O O . GLY A 1 115 ? -4.563 -11.811 0.690 1.00 90.88 115 GLY A O 1
ATOM 933 N N . LEU A 1 116 ? -6.289 -10.387 0.481 1.00 89.31 116 LEU A N 1
ATOM 934 C CA . LEU A 1 116 ? -5.798 -9.760 -0.753 1.00 89.31 116 LEU A CA 1
ATOM 935 C C . LEU A 1 116 ? -4.432 -9.080 -0.559 1.00 89.31 116 LEU A C 1
ATOM 937 O O . LEU A 1 116 ? -3.549 -9.214 -1.408 1.00 89.31 116 LEU A O 1
ATOM 941 N N . ASN A 1 117 ? -4.232 -8.389 0.568 1.00 90.62 117 ASN A N 1
ATOM 942 C CA . ASN A 1 117 ? -2.962 -7.726 0.875 1.00 90.62 117 ASN A CA 1
ATOM 943 C C . ASN A 1 117 ? -1.804 -8.714 1.055 1.00 90.62 117 ASN A C 1
ATOM 945 O O . ASN A 1 117 ? -0.703 -8.438 0.584 1.00 90.62 117 ASN A O 1
ATOM 949 N N . ILE A 1 118 ? -2.036 -9.866 1.694 1.00 93.00 118 ILE A N 1
ATOM 950 C CA . ILE A 1 118 ? -1.003 -10.899 1.871 1.00 93.00 118 ILE A CA 1
ATOM 951 C C . ILE A 1 118 ? -0.505 -11.389 0.509 1.00 93.00 118 ILE A C 1
ATOM 953 O O . ILE A 1 118 ? 0.703 -11.444 0.278 1.00 93.00 118 ILE A O 1
ATOM 957 N N . ILE A 1 119 ? -1.422 -11.682 -0.415 1.00 92.44 119 ILE A N 1
ATOM 958 C CA . ILE A 1 119 ? -1.065 -12.120 -1.771 1.00 92.44 119 ILE A CA 1
ATOM 959 C C . ILE A 1 119 ? -0.287 -11.012 -2.496 1.00 92.44 119 ILE A C 1
ATOM 961 O O . ILE A 1 119 ? 0.748 -11.280 -3.106 1.00 92.44 119 ILE A O 1
ATOM 965 N N . GLY A 1 120 ? -0.730 -9.756 -2.375 1.00 89.50 120 GLY A N 1
ATOM 966 C CA . GLY A 1 120 ? -0.034 -8.606 -2.954 1.00 89.50 120 GLY A CA 1
ATOM 967 C C . GLY A 1 120 ? 1.406 -8.460 -2.449 1.00 89.50 120 GLY A C 1
ATOM 968 O O . GLY A 1 120 ? 2.318 -8.257 -3.251 1.00 89.50 120 GLY A O 1
ATOM 969 N N . ILE A 1 121 ? 1.630 -8.636 -1.142 1.00 90.88 121 ILE A N 1
ATOM 970 C CA . ILE A 1 121 ? 2.963 -8.595 -0.520 1.00 90.88 121 ILE A CA 1
ATOM 971 C C . ILE A 1 121 ? 3.864 -9.706 -1.064 1.00 90.88 121 ILE A C 1
ATOM 973 O O . ILE A 1 121 ? 5.035 -9.449 -1.337 1.00 90.88 121 ILE A O 1
ATOM 977 N N . ILE A 1 122 ? 3.341 -10.920 -1.256 1.00 92.00 122 ILE A N 1
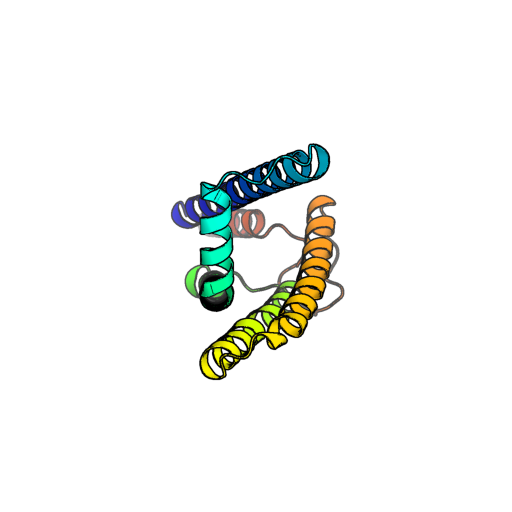ATOM 978 C CA . ILE A 1 122 ? 4.121 -12.042 -1.803 1.00 92.00 122 ILE A CA 1
ATOM 979 C C . ILE A 1 122 ? 4.601 -11.718 -3.225 1.00 92.00 122 ILE A C 1
ATOM 981 O O . ILE A 1 122 ? 5.785 -11.872 -3.525 1.00 92.00 122 ILE A O 1
ATOM 985 N N . ILE A 1 123 ? 3.709 -11.214 -4.085 1.00 89.56 123 ILE A N 1
ATOM 986 C CA . ILE A 1 123 ? 4.050 -10.856 -5.471 1.00 89.56 123 ILE A CA 1
ATOM 987 C C . ILE A 1 123 ? 5.053 -9.695 -5.502 1.00 89.56 123 ILE A C 1
ATOM 989 O O . ILE A 1 123 ? 6.036 -9.743 -6.243 1.00 89.56 123 ILE A O 1
ATOM 993 N N . ALA A 1 124 ? 4.834 -8.660 -4.687 1.00 88.06 124 ALA A N 1
ATOM 994 C CA . ALA A 1 124 ? 5.745 -7.521 -4.579 1.00 88.06 124 ALA A CA 1
ATOM 995 C C . ALA A 1 124 ? 7.127 -7.935 -4.051 1.00 88.06 124 ALA A C 1
ATOM 997 O O . ALA A 1 124 ? 8.147 -7.503 -4.586 1.00 88.06 124 ALA A O 1
ATOM 998 N N . GLY A 1 125 ? 7.170 -8.815 -3.048 1.00 89.19 125 GLY A N 1
ATOM 999 C CA . GLY A 1 125 ? 8.406 -9.365 -2.499 1.00 89.19 125 GLY A CA 1
ATOM 1000 C C . GLY A 1 125 ? 9.188 -10.166 -3.536 1.00 89.19 125 GLY A C 1
ATOM 1001 O O . GLY A 1 125 ? 10.391 -9.959 -3.687 1.00 89.19 125 GLY A O 1
ATOM 1002 N N . TYR A 1 126 ? 8.504 -11.012 -4.310 1.00 88.12 126 TYR A N 1
ATOM 1003 C CA . TYR A 1 126 ? 9.124 -11.750 -5.409 1.00 88.12 126 TYR A CA 1
ATOM 1004 C C . TYR A 1 126 ? 9.751 -10.805 -6.445 1.00 88.12 126 TYR A C 1
ATOM 1006 O O . TYR A 1 126 ? 10.925 -10.954 -6.785 1.00 88.12 126 TYR A O 1
ATOM 1014 N N . GLN A 1 127 ? 9.011 -9.787 -6.895 1.00 85.12 127 GLN A N 1
ATOM 1015 C CA . GLN A 1 127 ? 9.529 -8.806 -7.851 1.00 85.12 127 GLN A CA 1
ATOM 1016 C C . GLN A 1 127 ? 10.736 -8.037 -7.290 1.00 85.12 127 GLN A C 1
ATOM 1018 O O . GLN A 1 127 ? 11.737 -7.867 -7.986 1.00 85.12 127 GLN A O 1
ATOM 1023 N N . TYR A 1 128 ? 10.669 -7.610 -6.028 1.00 87.75 128 TYR A N 1
ATOM 1024 C CA . TYR A 1 128 ? 11.740 -6.867 -5.365 1.00 87.75 128 TYR A CA 1
ATOM 1025 C C . TYR A 1 128 ? 13.033 -7.684 -5.235 1.00 87.75 128 TYR A C 1
ATOM 1027 O O . TYR A 1 128 ? 14.115 -7.183 -5.545 1.00 87.75 128 TYR A O 1
ATOM 1035 N N . ILE A 1 129 ? 12.933 -8.957 -4.835 1.00 88.56 129 ILE A N 1
ATOM 1036 C CA . ILE A 1 129 ? 14.089 -9.860 -4.744 1.00 88.56 129 ILE A CA 1
ATOM 1037 C C . ILE A 1 129 ? 14.752 -10.005 -6.117 1.00 88.56 129 ILE A C 1
ATOM 1039 O O . ILE A 1 129 ? 15.969 -9.860 -6.231 1.00 88.56 129 ILE A O 1
ATOM 1043 N N . MET A 1 130 ? 13.954 -10.211 -7.168 1.00 84.88 130 MET A N 1
ATOM 1044 C CA . MET A 1 130 ? 14.462 -10.338 -8.536 1.00 84.88 130 MET A CA 1
ATOM 1045 C C . MET A 1 130 ? 15.155 -9.054 -9.027 1.00 84.88 130 MET A C 1
ATOM 1047 O O . MET A 1 130 ? 16.205 -9.116 -9.670 1.00 84.88 130 MET A O 1
ATOM 1051 N N . GLN A 1 131 ? 14.634 -7.881 -8.653 1.00 83.19 131 GLN A N 1
ATOM 1052 C CA . GLN A 1 131 ? 15.262 -6.582 -8.930 1.00 83.19 131 GLN A CA 1
ATOM 1053 C C . GLN A 1 131 ? 16.556 -6.341 -8.134 1.00 83.19 131 GLN A C 1
ATOM 1055 O O . GLN A 1 131 ? 17.411 -5.567 -8.575 1.00 83.19 131 GLN A O 1
ATOM 1060 N N . MET A 1 132 ? 16.711 -6.946 -6.952 1.00 85.88 132 MET A N 1
ATOM 1061 C CA . MET A 1 132 ? 17.944 -6.855 -6.160 1.00 85.88 132 MET A CA 1
ATOM 1062 C C . MET A 1 132 ? 19.072 -7.696 -6.753 1.00 85.88 132 MET A C 1
ATOM 1064 O O . MET A 1 132 ? 20.209 -7.233 -6.798 1.00 85.88 132 MET A O 1
ATOM 1068 N N . ILE A 1 133 ? 18.760 -8.898 -7.243 1.00 85.25 133 ILE A N 1
ATOM 1069 C CA . ILE A 1 133 ? 19.750 -9.792 -7.863 1.00 85.25 133 ILE A CA 1
ATOM 1070 C C . ILE A 1 133 ? 20.070 -9.418 -9.321 1.00 85.25 133 ILE A C 1
ATOM 1072 O O . ILE A 1 133 ? 20.852 -10.108 -9.968 1.00 85.25 133 ILE A O 1
ATOM 1076 N N . ASN A 1 134 ? 19.485 -8.327 -9.837 1.00 79.31 134 ASN A N 1
ATOM 1077 C CA . ASN A 1 134 ? 19.609 -7.859 -11.223 1.00 79.31 134 ASN A CA 1
ATOM 1078 C C . ASN A 1 134 ? 19.320 -8.962 -12.253 1.00 79.31 134 ASN A C 1
ATOM 1080 O O . ASN A 1 134 ? 19.998 -9.062 -13.276 1.00 79.31 134 ASN A O 1
ATOM 1084 N N . TYR A 1 135 ? 18.319 -9.800 -11.977 1.00 76.56 135 TYR A N 1
ATOM 1085 C CA . TYR A 1 135 ? 17.934 -10.862 -12.895 1.00 76.56 135 TYR A CA 1
ATOM 1086 C C . TYR A 1 135 ? 17.445 -10.253 -14.214 1.00 76.56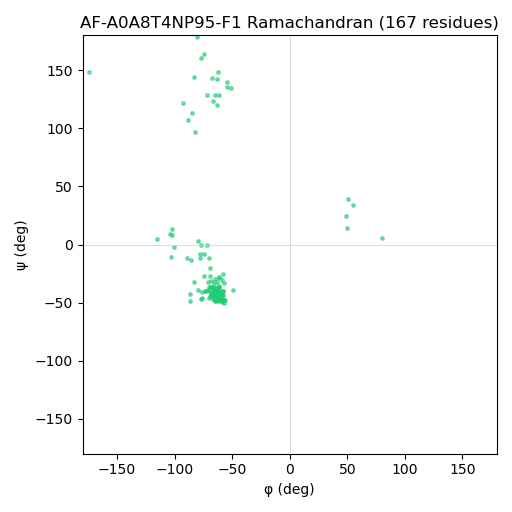 135 TYR A C 1
ATOM 1088 O O . TYR A 1 135 ? 16.496 -9.472 -14.244 1.00 76.56 135 TYR A O 1
ATOM 1096 N N . SER A 1 136 ? 18.116 -10.600 -15.308 1.00 66.62 136 SER A N 1
ATOM 1097 C CA . SER A 1 136 ? 17.849 -10.088 -16.657 1.00 66.62 136 SER A CA 1
ATOM 1098 C C . SER A 1 136 ? 17.110 -11.091 -17.547 1.00 66.62 136 SER A C 1
ATOM 1100 O O . SER A 1 136 ? 16.983 -10.866 -18.749 1.00 66.62 136 SER A O 1
ATOM 1102 N N . GLY A 1 137 ? 16.630 -12.202 -16.979 1.00 67.44 137 GLY A N 1
ATOM 1103 C CA . GLY A 1 137 ? 15.874 -13.203 -17.725 1.00 67.44 137 GLY A CA 1
ATOM 1104 C C . GLY A 1 137 ? 14.440 -12.759 -18.046 1.00 67.44 137 GLY A C 1
ATOM 1105 O O . GLY A 1 137 ? 13.921 -11.821 -17.432 1.00 67.44 137 GLY A O 1
ATOM 1106 N N . PRO A 1 138 ? 13.779 -13.440 -19.000 1.00 64.81 138 PRO A N 1
ATOM 1107 C CA . PRO A 1 138 ? 12.410 -13.131 -19.393 1.00 64.81 138 PRO A CA 1
ATOM 1108 C C . PRO A 1 138 ? 11.439 -13.319 -18.222 1.00 64.81 138 PRO A C 1
ATOM 1110 O O . PRO A 1 138 ? 11.641 -14.166 -17.346 1.00 64.81 138 PRO A O 1
ATOM 1113 N N . CYS A 1 139 ? 10.372 -12.517 -18.208 1.00 67.94 139 CYS A N 1
ATOM 1114 C CA . CYS A 1 139 ? 9.302 -12.661 -17.229 1.00 67.94 139 CYS A CA 1
ATOM 1115 C C . CYS A 1 139 ? 8.635 -14.044 -17.377 1.00 67.94 139 CYS A C 1
ATOM 1117 O O . CYS A 1 139 ? 8.213 -14.386 -18.481 1.00 67.94 139 CYS A O 1
ATOM 1119 N N . PRO A 1 140 ? 8.488 -14.835 -16.298 1.00 64.00 140 PRO A N 1
ATOM 1120 C CA . PRO A 1 140 ? 7.913 -16.176 -16.388 1.00 64.00 140 PRO A CA 1
ATOM 1121 C C . PRO A 1 140 ? 6.402 -16.203 -16.683 1.00 64.00 140 PRO A C 1
ATOM 1123 O O . PRO A 1 140 ? 5.880 -17.276 -16.965 1.00 64.00 140 PRO A O 1
ATOM 1126 N N . ILE A 1 141 ? 5.691 -15.066 -16.604 1.00 66.56 141 ILE A N 1
ATOM 1127 C CA . ILE A 1 141 ? 4.214 -15.014 -16.644 1.00 66.56 141 ILE A CA 1
ATOM 1128 C C . ILE A 1 141 ? 3.660 -14.266 -17.879 1.00 66.56 141 ILE A C 1
ATOM 1130 O O . ILE A 1 141 ? 2.448 -14.116 -17.998 1.00 66.56 141 ILE A O 1
ATOM 1134 N N . GLY A 1 142 ? 4.478 -13.826 -18.844 1.00 58.88 142 GLY A N 1
ATOM 1135 C CA . GLY A 1 142 ? 3.892 -13.141 -20.001 1.00 58.88 142 GLY A CA 1
ATOM 1136 C C . GLY A 1 142 ? 4.811 -12.765 -21.155 1.00 58.88 142 GLY A C 1
ATOM 1137 O O . GLY A 1 142 ? 6.006 -12.510 -21.024 1.00 58.88 142 GLY A O 1
ATOM 1138 N N . SER A 1 143 ? 4.176 -12.804 -22.321 1.00 51.34 143 SER A N 1
ATOM 1139 C CA . SER A 1 143 ? 4.672 -12.736 -23.688 1.00 51.34 143 SER A CA 1
ATOM 1140 C C . SER A 1 143 ? 4.783 -11.292 -24.191 1.00 51.34 143 SER A C 1
ATOM 1142 O O . SER A 1 143 ? 3.775 -10.670 -24.516 1.00 51.34 143 SER A O 1
ATOM 1144 N N . GLY A 1 144 ? 6.005 -10.767 -24.312 1.00 52.88 144 GLY A N 1
ATOM 1145 C CA . GLY A 1 144 ? 6.292 -9.555 -25.099 1.00 52.88 144 GLY A CA 1
ATOM 1146 C C . GLY A 1 144 ? 5.988 -8.199 -24.442 1.00 52.88 144 GLY A C 1
ATOM 1147 O O . GLY A 1 144 ? 6.129 -7.177 -25.111 1.00 52.88 144 GLY A O 1
ATOM 1148 N N . GLY A 1 145 ? 5.595 -8.167 -23.162 1.00 59.31 145 GLY A N 1
ATOM 1149 C CA . GLY A 1 145 ? 5.452 -6.939 -22.365 1.00 59.31 145 GLY A CA 1
ATOM 1150 C C . GLY A 1 145 ? 6.779 -6.402 -21.800 1.00 59.31 145 GLY A C 1
ATOM 1151 O O . GLY A 1 145 ? 7.843 -6.989 -21.993 1.00 59.31 145 GLY A O 1
ATOM 1152 N N . ALA A 1 146 ? 6.726 -5.272 -21.082 1.00 68.00 146 ALA A N 1
ATOM 1153 C CA . ALA A 1 146 ? 7.896 -4.704 -20.403 1.00 68.00 146 ALA A CA 1
ATOM 1154 C C . ALA A 1 146 ? 8.439 -5.651 -19.310 1.00 68.00 146 ALA A C 1
ATOM 1156 O O . ALA A 1 146 ? 7.681 -6.309 -18.592 1.00 68.00 146 ALA A O 1
ATOM 1157 N N . ASN A 1 147 ? 9.766 -5.710 -19.165 1.00 72.31 147 ASN A N 1
ATOM 1158 C CA . ASN A 1 147 ? 10.435 -6.626 -18.241 1.00 72.31 147 ASN A CA 1
ATOM 1159 C C . ASN A 1 147 ? 10.132 -6.285 -16.772 1.00 72.31 147 ASN A C 1
ATOM 1161 O O . ASN A 1 147 ? 10.459 -5.209 -16.287 1.00 72.31 147 ASN A O 1
ATOM 1165 N N . CYS A 1 148 ? 9.599 -7.250 -16.019 1.00 74.94 148 CYS A N 1
ATOM 1166 C CA . CYS A 1 148 ? 9.207 -7.058 -14.613 1.00 74.94 148 CYS A CA 1
ATOM 1167 C C . CYS A 1 148 ? 10.395 -6.865 -13.648 1.00 74.94 148 CYS A C 1
ATOM 1169 O O . CYS A 1 148 ? 10.224 -6.370 -12.530 1.00 74.94 148 CYS A O 1
ATOM 1171 N N . PHE A 1 149 ? 11.587 -7.299 -14.064 1.00 76.12 149 PHE A N 1
ATOM 1172 C CA . PHE A 1 149 ? 12.792 -7.377 -13.232 1.00 76.12 149 PHE A CA 1
ATOM 1173 C C . PHE A 1 149 ? 13.788 -6.251 -13.509 1.00 76.12 149 PHE A C 1
ATOM 1175 O O . PHE A 1 149 ? 14.727 -6.039 -12.741 1.00 76.12 149 PHE A O 1
ATOM 1182 N N . THR A 1 150 ? 13.571 -5.497 -14.587 1.00 72.44 150 THR A N 1
ATOM 1183 C CA . THR A 1 150 ? 14.389 -4.335 -14.919 1.00 72.44 150 THR A CA 1
ATOM 1184 C C . THR A 1 150 ? 13.895 -3.124 -14.129 1.00 72.44 150 THR A C 1
ATOM 1186 O O . THR A 1 150 ? 12.707 -2.963 -13.865 1.00 72.44 150 THR A O 1
ATOM 1189 N N . LYS A 1 151 ? 14.817 -2.259 -13.698 1.00 70.56 151 LYS A N 1
ATOM 1190 C CA . LYS A 1 151 ? 14.459 -1.005 -13.024 1.00 70.56 151 LYS A CA 1
ATOM 1191 C C . LYS A 1 151 ? 14.126 0.039 -14.090 1.00 70.56 151 LYS A C 1
ATOM 1193 O O . LYS A 1 151 ? 15.023 0.693 -14.622 1.00 70.56 151 LYS A O 1
ATOM 1198 N N . ASP A 1 152 ? 12.840 0.201 -14.386 1.00 65.38 152 ASP A N 1
ATOM 1199 C CA . ASP A 1 152 ? 12.344 1.020 -15.505 1.00 65.38 152 ASP A CA 1
ATOM 1200 C C . ASP A 1 152 ? 12.772 2.495 -15.458 1.00 65.38 152 ASP A C 1
ATOM 1202 O O . ASP A 1 152 ? 12.916 3.135 -16.498 1.00 65.38 152 ASP A O 1
ATOM 1206 N N . THR A 1 153 ? 13.073 3.044 -14.276 1.00 59.72 153 THR A N 1
ATOM 1207 C CA . THR A 1 153 ? 13.596 4.416 -14.143 1.00 59.72 153 THR A CA 1
ATOM 1208 C C . THR A 1 153 ? 14.975 4.595 -14.785 1.00 59.72 153 THR A C 1
ATOM 1210 O O . THR A 1 153 ? 15.283 5.676 -15.288 1.00 59.72 153 THR A O 1
ATOM 1213 N N . TYR A 1 154 ? 15.795 3.541 -14.823 1.00 52.34 154 TYR A N 1
ATOM 1214 C CA . TYR A 1 154 ? 17.054 3.528 -15.568 1.00 52.34 154 TYR A CA 1
ATOM 1215 C C . TYR A 1 154 ? 16.811 3.277 -17.057 1.00 52.34 154 TYR A C 1
ATOM 1217 O O . TYR A 1 154 ? 17.439 3.930 -17.887 1.00 52.34 154 TYR A O 1
ATOM 1225 N N . PHE A 1 155 ? 15.866 2.399 -17.405 1.00 53.19 155 PHE A N 1
ATOM 1226 C CA . PHE A 1 155 ? 15.584 2.044 -18.797 1.00 53.19 155 PHE A CA 1
ATOM 1227 C C . PHE A 1 155 ? 14.953 3.203 -19.585 1.00 53.19 155 PHE A C 1
ATOM 1229 O O . PHE A 1 155 ? 15.416 3.520 -20.676 1.00 53.19 155 PHE A O 1
ATOM 1236 N N . TYR A 1 156 ? 13.985 3.931 -19.012 1.00 56.38 156 TYR A N 1
ATOM 1237 C CA . TYR A 1 156 ? 13.425 5.143 -19.629 1.00 56.38 156 TYR A CA 1
ATOM 1238 C C . TYR A 1 156 ? 14.486 6.240 -19.804 1.00 56.38 156 TYR A C 1
ATOM 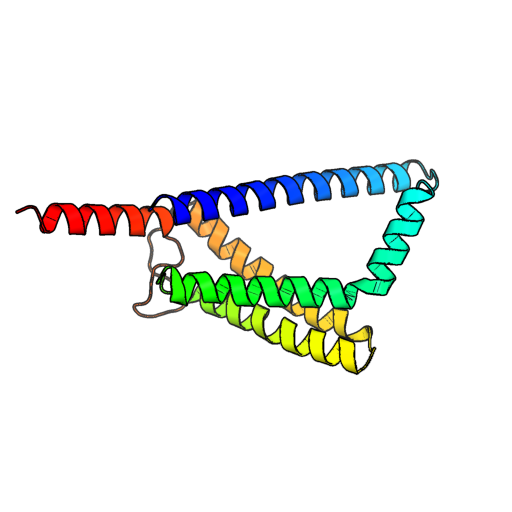1240 O O . TYR A 1 156 ? 14.516 6.930 -20.825 1.00 56.38 156 TYR A O 1
ATOM 1248 N N . LYS A 1 157 ? 15.406 6.372 -18.837 1.00 56.09 157 LYS A N 1
ATOM 1249 C CA . LYS A 1 157 ? 16.536 7.305 -18.924 1.00 56.09 157 LYS A CA 1
ATOM 1250 C C . LYS A 1 157 ? 17.475 6.935 -20.077 1.00 56.09 157 LYS A C 1
ATOM 1252 O O . LYS A 1 157 ? 17.795 7.810 -20.875 1.00 56.09 157 LYS A O 1
ATOM 1257 N N . VAL A 1 158 ? 17.868 5.667 -20.200 1.00 57.34 158 VAL A N 1
ATOM 1258 C CA . VAL A 1 158 ? 18.742 5.182 -21.284 1.00 57.34 158 VAL A CA 1
ATOM 1259 C C . VAL A 1 158 ? 18.046 5.296 -22.638 1.00 57.34 158 VAL A C 1
ATOM 1261 O O . VAL A 1 158 ? 18.617 5.879 -23.550 1.00 57.34 158 VAL A O 1
ATOM 1264 N N . HIS A 1 159 ? 16.788 4.872 -22.761 1.00 58.78 159 HIS A N 1
ATOM 1265 C CA . HIS A 1 159 ? 16.087 4.869 -24.045 1.00 58.78 159 HIS A CA 1
ATOM 1266 C C . HIS A 1 159 ? 15.737 6.281 -24.545 1.00 58.78 159 HIS A C 1
ATOM 1268 O O . HIS A 1 159 ? 15.765 6.551 -25.746 1.00 58.78 159 HIS A O 1
ATOM 1274 N N . LYS A 1 160 ? 15.468 7.232 -23.637 1.00 60.44 160 LYS A N 1
ATOM 1275 C CA . LYS A 1 160 ? 15.313 8.649 -24.000 1.00 60.44 160 LYS A CA 1
ATOM 1276 C C . LYS A 1 160 ? 16.643 9.286 -24.409 1.00 60.44 160 LYS A C 1
ATOM 1278 O O . LYS A 1 160 ? 16.651 10.058 -25.363 1.00 60.44 160 LYS A O 1
ATOM 1283 N N . ILE A 1 161 ? 17.748 8.965 -23.728 1.00 59.41 161 ILE A N 1
ATOM 1284 C CA . ILE A 1 161 ? 19.099 9.417 -24.112 1.00 59.41 161 ILE A CA 1
ATOM 1285 C C . ILE A 1 161 ? 19.501 8.824 -25.469 1.00 59.41 161 ILE A C 1
ATOM 1287 O O . ILE A 1 161 ? 20.028 9.538 -26.312 1.00 59.41 161 ILE A O 1
ATOM 1291 N N . GLU A 1 162 ? 19.193 7.555 -25.718 1.00 60.94 162 GLU A N 1
ATOM 1292 C CA . GLU A 1 162 ? 19.483 6.859 -26.972 1.00 60.94 162 GLU A CA 1
ATOM 1293 C C . GLU A 1 162 ? 18.651 7.401 -28.142 1.00 60.94 162 GLU A C 1
ATOM 1295 O O . GLU A 1 162 ? 19.198 7.676 -29.207 1.00 60.94 162 GLU A O 1
ATOM 1300 N N . LYS A 1 163 ? 17.357 7.694 -27.932 1.00 60.88 163 LYS A N 1
ATOM 1301 C CA . LYS A 1 163 ? 16.550 8.444 -28.912 1.00 60.88 163 LYS A CA 1
ATOM 1302 C C . LYS A 1 163 ? 17.105 9.842 -29.181 1.00 60.88 163 LYS A C 1
ATOM 1304 O O . LYS A 1 163 ? 17.102 10.259 -30.334 1.00 60.88 163 LYS A O 1
ATOM 1309 N N . LEU A 1 164 ? 17.566 10.559 -28.153 1.00 60.56 164 LEU A N 1
ATOM 1310 C CA . LEU A 1 164 ? 18.183 11.888 -28.292 1.00 60.56 164 LEU A CA 1
ATOM 1311 C C . LEU A 1 164 ? 19.544 11.853 -29.008 1.00 60.56 164 LEU A C 1
ATOM 1313 O O . LEU A 1 164 ? 19.880 12.814 -29.692 1.00 60.56 164 LEU A O 1
ATOM 1317 N N . ASN A 1 165 ? 20.315 10.771 -28.875 1.00 56.59 165 ASN A N 1
ATOM 1318 C CA . ASN A 1 165 ? 21.563 10.579 -29.619 1.00 56.59 165 ASN A CA 1
ATOM 1319 C C . ASN A 1 165 ? 21.306 10.177 -31.080 1.00 56.59 165 ASN A C 1
ATOM 1321 O O . ASN A 1 165 ? 21.941 10.728 -31.970 1.00 56.59 165 ASN A O 1
ATOM 1325 N N . ASN A 1 166 ? 20.329 9.305 -31.345 1.00 57.16 166 ASN A N 1
ATOM 1326 C CA . ASN A 1 166 ? 19.959 8.888 -32.707 1.00 57.16 166 ASN A CA 1
ATOM 1327 C C . ASN A 1 166 ? 19.172 9.947 -33.504 1.00 57.16 166 ASN A C 1
ATOM 1329 O O . ASN A 1 166 ? 18.932 9.755 -34.688 1.00 57.16 166 ASN A O 1
ATOM 1333 N N . THR A 1 167 ? 18.756 11.054 -32.881 1.00 54.91 167 THR A N 1
ATOM 1334 C CA . THR A 1 167 ? 18.151 12.215 -33.573 1.00 54.91 167 THR A CA 1
ATOM 1335 C C . THR A 1 167 ? 19.130 13.371 -33.780 1.00 54.91 167 THR A C 1
ATOM 1337 O O . THR A 1 167 ? 18.762 14.383 -34.368 1.00 54.91 167 THR A O 1
ATOM 1340 N N . LYS A 1 168 ? 20.372 13.237 -33.297 1.00 51.59 168 LYS A N 1
ATOM 1341 C CA . LYS A 1 168 ? 21.464 14.201 -33.498 1.00 51.59 168 LYS A CA 1
ATOM 1342 C C . LYS A 1 168 ? 22.471 13.759 -34.573 1.00 51.59 168 LYS A C 1
ATOM 1344 O O . LYS A 1 168 ? 23.542 14.357 -34.654 1.00 51.59 168 LYS A O 1
ATOM 1349 N N . VAL A 1 169 ? 22.132 12.743 -35.369 1.00 4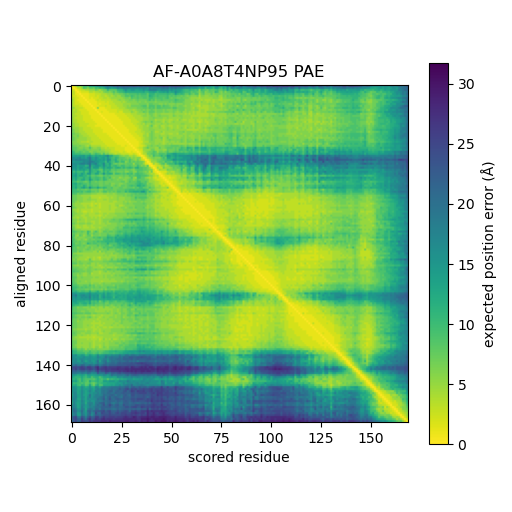4.75 169 VAL A N 1
ATOM 1350 C CA . VAL A 1 169 ? 22.880 12.307 -36.561 1.00 44.75 169 VAL A CA 1
ATOM 1351 C C . VAL A 1 169 ? 22.094 12.690 -37.803 1.00 44.75 169 VAL A C 1
ATOM 1353 O O . VAL A 1 169 ? 20.864 12.458 -37.790 1.00 44.75 169 VAL A O 1
#

Secondary structure (DSSP, 8-state):
-HHHHHHHHHHHHHHHHHHHHHHHHHHHHHHHHHTTPPPPHHHHHHHHHHHHHHHHHHHHHHHHHHHHHHHHHHTS--PPPHHHHHHHHHHHHHHHHHHHHHHHT--TTHHHHHHHHHHHHHHHHHHHHHHHTT--SPPTT-SSS--TTS-HHHHHHHHHHHHHHHT--

pLDDT: mean 80.09, std 11.75, range [44.75, 95.69]

Radius of gyration: 20.44 Å; Cα contacts (8 Å, |Δi|>4): 88; chains: 1; bounding box: 46×33×68 Å

Mean predicted aligned error: 9.47 Å

Sequence (169 aa):
MELEILLNKTLGLGILVLHIILALALLFYVYHKITKKRLPFMFYNFKNFVFSNGLIFALIISVVATLGSLAYSEIIKLPPCDLCWYQRALLYPQVVILAVALVKKNRDIYDYVIGLNIIGIIIAGYQYIMQMINYSGPCPIGSGGANCFTKDTYFYKVHKIEKLNNTKV

Solvent-accessible surface area (backbone atoms only — not comparable to full-atom values): 9557 Å² total; per-residue (Å²): 117,67,64,61,56,50,50,54,50,52,54,52,51,52,52,52,54,50,51,53,52,50,50,52,52,48,52,52,50,49,51,33,63,73,67,66,46,77,75,58,69,72,59,54,56,50,48,52,53,48,67,74,46,41,65,59,54,52,33,51,52,38,46,51,52,49,51,50,58,46,45,44,41,72,76,68,60,48,77,72,20,62,66,54,47,56,45,47,65,47,48,57,55,46,34,55,54,40,51,52,29,62,75,67,70,46,72,84,55,55,61,61,52,52,54,42,48,54,55,40,49,53,55,51,49,54,42,51,52,36,43,72,73,60,46,83,71,81,55,94,84,57,86,89,64,51,65,60,32,57,65,58,78,57,50,56,52,48,53,52,51,49,53,56,55,68,68,72,110

Foldseek 3Di:
DVVVVVVVVVVVVVVVVVVVVVVVVVVVVVVCVVVVPPDPPVVVVVVVVCVVCVLVVQLVVLVCVLVVLVCCCPVVVDFDDPLSVLLNVLSPVSNVLSVVCVVVVPPPSVVVNVVSVVVSCVSVVVLVVLLVVQPPDADPRDDDTDRSNDPVVVVVVVVVVVVVVVVVD